Protein AF-A0A067F9L9-F1 (afdb_monomer)

Foldseek 3Di:
DEDAADDDDDDDDDDDDDDDDDDDDDDDDDDDDQDWAWPDKDFQFAPDADDPVRQKDWDDPVQLPDDPDDDFDDYDHDDPDDPVVVVVVLVVVSVVQNPVCNVVQQQLFDDPDSTMTRSRRVGHMDIDIDTPDDVVVCVVPPPPVVVVVPTDPDD

pLDDT: mean 73.48, std 24.77, range [22.69, 98.56]

Structure (mmCIF, N/CA/C/O backbone):
data_AF-A0A067F9L9-F1
#
_entry.id   AF-A0A067F9L9-F1
#
loop_
_atom_site.group_PDB
_atom_site.id
_atom_site.type_symbol
_atom_site.label_atom_id
_atom_site.label_alt_id
_atom_site.label_comp_id
_atom_site.label_asym_id
_atom_site.label_entity_id
_atom_site.label_seq_id
_atom_site.pdbx_PDB_ins_code
_atom_site.Cartn_x
_atom_site.Cartn_y
_atom_site.Cartn_z
_atom_site.occupancy
_atom_site.B_iso_or_equiv
_atom_site.auth_seq_id
_atom_site.auth_comp_id
_atom_site.auth_asym_id
_atom_site.auth_atom_id
_atom_site.pdbx_PDB_model_num
ATOM 1 N N . MET A 1 1 ? -3.554 3.495 6.028 1.00 29.77 1 MET A N 1
ATOM 2 C CA . MET A 1 1 ? -4.898 3.154 6.553 1.00 29.77 1 MET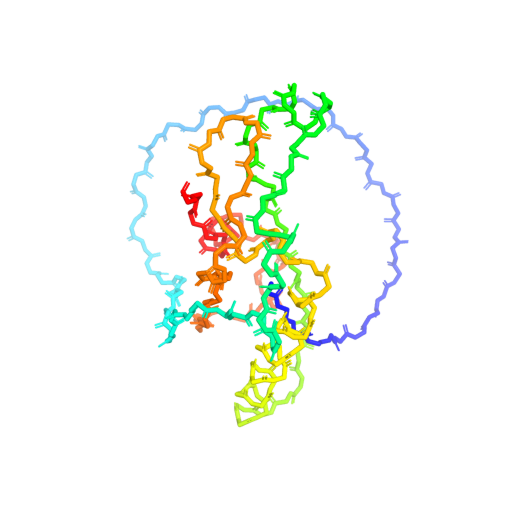 A CA 1
ATOM 3 C C . MET A 1 1 ? -5.431 4.363 7.324 1.00 29.77 1 MET A C 1
ATOM 5 O O . MET A 1 1 ? -4.604 5.079 7.878 1.00 29.77 1 MET A O 1
ATOM 9 N N . ALA A 1 2 ? -6.738 4.659 7.283 1.00 26.28 2 ALA A N 1
ATOM 10 C CA . ALA A 1 2 ? -7.281 5.953 7.730 1.00 26.28 2 ALA A CA 1
ATOM 11 C C . ALA A 1 2 ? -8.734 5.899 8.235 1.00 26.28 2 ALA A C 1
ATOM 13 O O . ALA A 1 2 ? -9.427 4.901 8.056 1.00 26.28 2 ALA A O 1
ATOM 14 N N . VAL A 1 3 ? -9.217 7.016 8.798 1.00 30.36 3 VAL A N 1
ATOM 15 C CA . VAL A 1 3 ? -10.592 7.214 9.300 1.00 30.36 3 VAL A CA 1
ATOM 16 C C . VAL A 1 3 ? -11.016 8.705 9.097 1.00 30.36 3 VAL A C 1
ATOM 18 O O . VAL A 1 3 ? -10.501 9.361 8.198 1.00 30.36 3 VAL A O 1
ATOM 21 N N . ILE A 1 4 ? -11.958 9.268 9.881 1.00 28.19 4 ILE A N 1
ATOM 22 C CA . ILE A 1 4 ? -12.317 10.718 9.971 1.00 28.19 4 ILE A CA 1
ATOM 23 C C . ILE A 1 4 ? -12.486 11.089 11.472 1.00 28.19 4 ILE A C 1
ATOM 25 O O . ILE A 1 4 ? -12.750 10.169 12.235 1.00 28.19 4 ILE A O 1
ATOM 29 N N . LEU A 1 5 ? -12.301 12.355 11.907 1.00 28.98 5 LEU A N 1
ATOM 30 C CA . LEU A 1 5 ? -11.970 12.791 13.300 1.00 28.98 5 LEU A CA 1
ATOM 31 C C . LEU A 1 5 ? -13.082 13.524 14.112 1.00 28.98 5 LEU A C 1
ATOM 33 O O . LEU A 1 5 ? -14.055 14.007 13.533 1.00 28.98 5 LEU A O 1
ATOM 37 N N . LYS A 1 6 ? -12.897 13.674 15.447 1.00 31.98 6 LYS A N 1
ATOM 38 C CA . LYS A 1 6 ? -13.631 14.604 16.343 1.00 31.98 6 LYS A CA 1
ATOM 39 C C . LYS A 1 6 ? -12.709 15.569 17.106 1.00 31.98 6 LYS A C 1
ATOM 41 O O . LYS A 1 6 ? -11.608 15.235 17.521 1.00 31.98 6 LYS A O 1
ATOM 46 N N . ASN A 1 7 ? -13.226 16.778 17.277 1.00 32.75 7 ASN A N 1
ATOM 47 C CA . ASN A 1 7 ? -12.511 18.021 17.539 1.00 32.75 7 ASN A CA 1
ATOM 48 C C . ASN A 1 7 ? -11.892 18.232 18.942 1.00 32.75 7 ASN A C 1
ATOM 50 O O . ASN A 1 7 ? -12.550 18.019 19.952 1.00 32.75 7 ASN A O 1
ATOM 54 N N . ILE A 1 8 ? -10.690 18.836 18.903 1.00 32.72 8 ILE A N 1
ATOM 55 C CA . ILE A 1 8 ? -10.251 20.090 19.567 1.00 32.72 8 ILE A CA 1
ATOM 56 C C . ILE A 1 8 ? -10.172 20.129 21.104 1.00 32.72 8 ILE A C 1
ATOM 58 O O . ILE A 1 8 ? -11.194 20.223 21.767 1.00 32.72 8 ILE A O 1
ATOM 62 N N . PHE A 1 9 ? -8.945 20.305 21.626 1.00 26.17 9 PHE A N 1
ATOM 63 C CA . PHE A 1 9 ? -8.597 21.319 22.643 1.00 26.17 9 PHE A CA 1
ATOM 64 C C . PHE A 1 9 ? -7.092 21.683 22.581 1.00 26.17 9 PHE A C 1
ATOM 66 O O . PHE A 1 9 ? -6.323 21.052 21.858 1.00 26.17 9 PHE A O 1
ATOM 73 N N . ARG A 1 10 ? -6.695 22.775 23.257 1.00 22.69 10 ARG A N 1
ATOM 74 C CA . ARG A 1 10 ? -5.381 23.449 23.135 1.00 22.69 10 ARG A CA 1
ATOM 75 C C . ARG A 1 10 ? -4.198 22.587 23.603 1.00 22.69 10 ARG A C 1
ATOM 77 O O . ARG A 1 10 ? -4.259 21.977 24.663 1.00 22.69 10 ARG A O 1
ATOM 84 N N . ILE A 1 11 ? -3.086 22.663 22.868 1.00 24.92 11 ILE A N 1
ATOM 85 C CA . ILE A 1 11 ? -1.779 22.136 23.286 1.00 24.92 11 ILE A CA 1
ATOM 86 C C . ILE A 1 11 ? -1.081 23.170 24.181 1.00 24.92 11 ILE A C 1
ATOM 88 O O . ILE A 1 11 ? -0.869 24.305 23.754 1.00 24.92 11 ILE A O 1
ATOM 92 N N . THR A 1 12 ? -0.651 22.752 25.372 1.00 24.39 12 THR A N 1
ATOM 93 C CA . THR A 1 12 ? 0.399 23.431 26.149 1.00 24.39 12 THR A CA 1
ATOM 94 C C . THR A 1 12 ? 1.631 22.533 26.133 1.00 24.39 12 THR A C 1
ATOM 96 O O . THR A 1 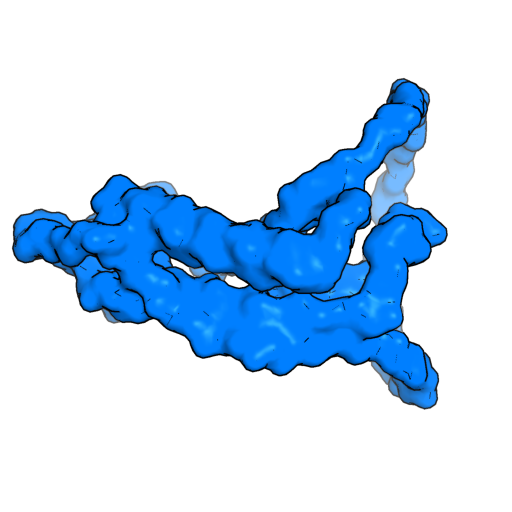12 ? 1.538 21.364 26.499 1.00 24.39 12 THR A O 1
ATOM 99 N N . ALA A 1 13 ? 2.770 23.051 25.674 1.00 29.12 13 ALA A N 1
ATOM 100 C CA . ALA A 1 13 ? 3.983 22.260 25.482 1.00 29.12 13 ALA A CA 1
ATOM 101 C C . ALA A 1 13 ? 4.901 22.265 26.717 1.00 29.12 13 ALA A C 1
ATOM 103 O O . ALA A 1 13 ? 5.285 23.323 27.215 1.00 29.12 13 ALA A O 1
ATOM 104 N N . SER A 1 14 ? 5.312 21.073 27.148 1.00 25.73 14 SER A N 1
ATOM 105 C CA . SER A 1 14 ? 6.419 20.796 28.076 1.00 25.73 14 SER A CA 1
ATOM 106 C C . SER A 1 14 ? 6.635 19.269 28.103 1.00 25.73 14 SER A C 1
ATOM 108 O O . SER A 1 14 ? 5.670 18.522 28.010 1.00 25.73 14 SER A O 1
ATOM 110 N N . LYS A 1 15 ? 7.842 18.696 28.188 1.00 27.34 15 LYS A N 1
ATOM 111 C CA . LYS A 1 15 ? 9.229 19.205 28.156 1.00 27.34 15 LYS A CA 1
ATOM 112 C C . LYS A 1 15 ? 10.136 18.009 27.785 1.00 27.34 15 LYS A C 1
ATOM 114 O O . LYS A 1 15 ? 9.815 16.890 28.171 1.00 27.34 15 LYS A O 1
ATOM 119 N N . LEU A 1 16 ? 11.259 18.210 27.083 1.00 34.00 16 LEU A N 1
ATOM 120 C CA . LEU A 1 16 ? 12.253 17.134 26.893 1.00 34.00 16 LEU A CA 1
ATOM 121 C C . LEU A 1 16 ? 12.823 16.685 28.249 1.00 34.00 16 LEU A C 1
ATOM 123 O O . LEU A 1 16 ? 13.321 17.532 28.993 1.00 34.00 16 LEU A O 1
ATOM 127 N N . VAL A 1 17 ? 12.858 15.372 28.510 1.00 29.80 17 VAL A N 1
ATOM 128 C CA . VAL A 1 17 ? 13.795 14.758 29.466 1.00 29.80 17 VAL A CA 1
ATOM 129 C C . VAL A 1 17 ? 14.359 13.456 28.884 1.00 29.80 17 VAL A C 1
ATOM 131 O O . VAL A 1 17 ? 13.651 12.605 28.360 1.00 29.80 17 VAL A O 1
ATOM 134 N N . THR A 1 18 ? 15.678 13.384 28.972 1.00 29.88 18 THR A N 1
ATOM 135 C CA . THR A 1 18 ? 16.663 12.431 28.456 1.00 29.88 18 THR A CA 1
ATOM 136 C C . THR A 1 18 ? 16.475 10.942 28.768 1.00 29.88 18 THR A C 1
ATOM 138 O O . THR A 1 18 ? 16.085 10.578 29.872 1.00 29.88 18 THR A O 1
ATOM 141 N N . ASN A 1 19 ? 16.963 10.120 27.830 1.00 33.44 19 ASN A N 1
ATOM 142 C CA . ASN A 1 19 ? 17.744 8.885 28.014 1.00 33.44 19 ASN A CA 1
ATOM 143 C C . ASN A 1 19 ? 17.450 8.006 29.243 1.00 33.44 19 ASN A C 1
ATOM 145 O O . ASN A 1 19 ? 17.942 8.286 30.332 1.00 33.44 19 ASN A O 1
ATOM 149 N N . ASN A 1 20 ? 16.848 6.836 29.009 1.00 27.80 20 ASN A N 1
ATOM 150 C CA . ASN A 1 20 ? 17.213 5.592 29.697 1.00 27.80 20 ASN A CA 1
ATOM 151 C C . ASN A 1 20 ? 16.803 4.383 28.842 1.00 27.80 20 ASN A C 1
ATOM 153 O O . ASN A 1 20 ? 15.634 4.231 28.496 1.00 27.80 20 ASN A O 1
ATOM 157 N N . ILE A 1 21 ? 17.763 3.518 28.506 1.00 27.50 21 ILE A N 1
ATOM 158 C CA . ILE A 1 21 ? 17.491 2.228 27.856 1.00 27.50 21 ILE A CA 1
ATOM 159 C C . ILE A 1 21 ? 17.025 1.255 28.941 1.00 27.50 21 ILE A C 1
ATOM 161 O O . ILE A 1 21 ? 17.758 1.005 29.895 1.00 27.50 21 ILE A O 1
ATOM 165 N N . GLN A 1 22 ? 15.831 0.682 28.789 1.00 24.73 22 GLN A N 1
ATOM 166 C CA . GLN A 1 22 ? 15.341 -0.392 29.653 1.00 24.73 22 GLN A CA 1
ATOM 167 C C . GLN A 1 22 ? 15.212 -1.688 28.850 1.00 24.73 22 GLN A C 1
ATOM 169 O O . GLN A 1 22 ? 14.391 -1.798 27.942 1.00 24.73 22 GLN A O 1
ATOM 174 N N . ILE A 1 23 ? 16.038 -2.678 29.194 1.00 27.50 23 ILE A N 1
ATOM 175 C CA . ILE A 1 23 ? 15.938 -4.038 28.660 1.00 27.50 23 ILE A CA 1
ATOM 176 C C . ILE A 1 23 ? 14.893 -4.779 29.496 1.00 27.50 23 ILE A C 1
ATOM 178 O O . ILE A 1 23 ? 15.174 -5.188 30.622 1.00 27.50 23 ILE A O 1
ATOM 182 N N . PHE A 1 24 ? 13.692 -4.969 28.950 1.00 27.22 24 PHE A N 1
ATOM 183 C CA . PHE A 1 24 ? 12.666 -5.787 29.593 1.00 27.22 24 PHE A CA 1
ATOM 184 C C . PHE A 1 24 ? 12.814 -7.256 29.195 1.00 27.22 24 PHE A C 1
ATOM 186 O O . PHE A 1 24 ? 12.605 -7.647 28.046 1.00 27.22 24 PHE A O 1
ATOM 193 N N . THR A 1 25 ? 13.171 -8.092 30.168 1.00 27.14 25 THR A N 1
ATOM 194 C CA . THR A 1 25 ? 13.200 -9.547 30.017 1.00 27.14 25 THR A CA 1
ATOM 195 C C . THR A 1 25 ? 11.788 -10.112 29.873 1.00 27.14 25 THR A C 1
ATOM 197 O O . THR A 1 25 ? 10.872 -9.785 30.626 1.00 27.14 25 THR A O 1
ATOM 200 N N . LYS A 1 26 ? 11.634 -11.007 28.895 1.00 32.03 26 LYS A N 1
ATOM 201 C CA . LYS A 1 26 ? 10.382 -11.644 28.469 1.00 32.03 26 LYS A CA 1
ATOM 202 C C . LYS A 1 26 ? 9.634 -12.324 29.631 1.00 32.03 26 LYS A C 1
ATOM 204 O O . LYS A 1 26 ? 9.916 -13.475 29.961 1.00 32.03 26 LYS A O 1
ATOM 209 N N . ARG A 1 27 ? 8.625 -11.654 30.202 1.00 29.73 27 ARG A N 1
ATOM 210 C CA . ARG A 1 27 ? 7.587 -12.282 31.038 1.00 29.73 27 ARG A CA 1
ATOM 211 C C . ARG A 1 27 ? 6.312 -12.461 30.222 1.00 29.73 27 ARG A C 1
ATOM 213 O O . ARG A 1 27 ? 5.723 -11.497 29.757 1.00 29.73 27 ARG A O 1
ATOM 220 N N . SER A 1 28 ? 5.893 -13.714 30.069 1.00 33.34 28 SER A N 1
ATOM 221 C CA . SER A 1 28 ? 4.617 -14.071 29.449 1.00 33.34 28 SER A CA 1
ATOM 222 C C . SER A 1 28 ? 3.454 -13.606 30.328 1.00 33.34 28 SER A C 1
ATOM 224 O O . SER A 1 28 ? 3.141 -14.267 31.318 1.00 33.34 28 SER A O 1
ATOM 226 N N . ILE A 1 29 ? 2.782 -12.525 29.938 1.00 32.78 29 ILE A N 1
ATOM 227 C CA . ILE A 1 29 ? 1.442 -12.190 30.429 1.00 32.78 29 ILE A CA 1
ATOM 228 C C . ILE A 1 29 ? 0.444 -12.684 29.383 1.00 32.78 29 ILE A C 1
ATOM 230 O O . ILE A 1 29 ? 0.510 -12.306 28.218 1.00 32.78 29 ILE A O 1
ATOM 234 N N . LYS A 1 30 ? -0.466 -13.569 29.795 1.00 38.66 30 LYS A N 1
ATOM 235 C CA . LYS A 1 30 ? -1.528 -14.106 28.941 1.00 38.66 30 LYS A CA 1
ATOM 236 C C . LYS A 1 30 ? -2.875 -13.698 29.536 1.00 38.66 30 LYS A C 1
ATOM 238 O O . LYS A 1 30 ? -3.453 -14.455 30.308 1.00 38.66 30 LYS A O 1
ATOM 243 N N . THR A 1 31 ? -3.361 -12.508 29.182 1.00 30.30 31 THR A N 1
ATOM 244 C CA . THR A 1 31 ? -4.694 -12.011 29.573 1.00 30.30 31 THR A CA 1
ATOM 245 C C . THR A 1 31 ? -5.319 -11.148 28.475 1.00 30.30 31 THR A C 1
ATOM 247 O O . THR A 1 31 ? -4.990 -9.980 28.340 1.00 30.30 31 THR A O 1
ATOM 250 N N . ALA A 1 32 ? -6.243 -11.775 27.741 1.00 33.22 32 ALA A N 1
ATOM 251 C CA . ALA A 1 32 ? -7.410 -11.209 27.053 1.00 33.22 32 ALA A CA 1
ATOM 252 C C . ALA A 1 32 ? -7.269 -9.967 26.131 1.00 33.22 32 ALA A C 1
ATOM 254 O O . ALA A 1 32 ? -7.383 -8.825 26.561 1.00 33.22 32 ALA A O 1
ATOM 255 N N . THR A 1 33 ? -7.250 -10.266 24.825 1.00 42.56 33 THR A N 1
ATOM 256 C CA . THR A 1 33 ? -8.062 -9.611 23.774 1.00 42.56 33 THR A CA 1
ATOM 257 C C . THR A 1 33 ? -7.914 -8.099 23.550 1.00 42.56 33 THR A C 1
ATOM 259 O O . THR A 1 33 ? -8.786 -7.312 23.921 1.00 42.56 33 THR A O 1
ATOM 262 N N . SER A 1 34 ? -6.917 -7.733 22.744 1.00 54.75 34 SER A N 1
ATOM 263 C CA . SER A 1 34 ? -7.061 -6.648 21.762 1.00 54.75 34 SER A CA 1
ATOM 264 C C . SER A 1 34 ? -7.186 -7.276 20.372 1.00 54.75 34 SER A C 1
ATOM 266 O O . SER A 1 34 ? -6.263 -7.230 19.567 1.00 54.75 34 SER A O 1
ATOM 268 N N . ASP A 1 35 ? -8.313 -7.947 20.120 1.00 68.50 35 ASP A N 1
ATOM 269 C CA . ASP A 1 35 ? -8.489 -8.793 18.935 1.00 68.50 35 ASP A CA 1
ATOM 270 C C . ASP A 1 35 ? -8.561 -7.948 17.650 1.00 68.50 35 ASP A C 1
ATOM 272 O O . ASP A 1 35 ? -9.612 -7.408 17.287 1.00 68.50 35 ASP A O 1
ATOM 276 N N . VAL A 1 36 ? -7.424 -7.834 16.955 1.00 75.56 36 VAL A N 1
ATOM 277 C CA . VAL A 1 36 ? -7.348 -7.337 15.577 1.00 75.56 36 VAL A CA 1
ATOM 278 C C . VAL A 1 36 ? -7.832 -8.452 14.648 1.00 75.56 36 VAL A C 1
ATOM 280 O O . VAL A 1 36 ? -7.106 -9.398 14.339 1.00 75.56 36 VAL A O 1
ATOM 283 N N . GLN A 1 37 ? -9.081 -8.354 14.203 1.00 82.94 37 GLN A N 1
ATOM 284 C CA . GLN A 1 37 ? -9.700 -9.315 13.298 1.00 82.94 37 GLN A CA 1
ATOM 285 C C . GLN A 1 37 ? -9.581 -8.823 11.854 1.00 82.94 37 GLN A C 1
ATOM 287 O O . GLN A 1 37 ? -10.290 -7.899 11.451 1.00 82.94 37 GLN A O 1
ATOM 292 N N . ILE A 1 38 ? -8.725 -9.461 11.054 1.00 84.25 38 ILE A N 1
ATOM 293 C CA . ILE A 1 38 ? -8.656 -9.212 9.607 1.00 84.25 38 ILE A CA 1
ATOM 294 C C . ILE A 1 38 ? -9.982 -9.642 8.959 1.00 84.25 38 ILE A C 1
ATOM 296 O O . ILE A 1 38 ? -10.458 -10.756 9.171 1.00 84.25 38 ILE A O 1
ATOM 300 N N . ILE A 1 39 ? -10.572 -8.739 8.175 1.00 87.50 39 ILE A N 1
ATOM 301 C CA . ILE A 1 39 ? -11.822 -8.925 7.427 1.00 87.50 39 ILE A CA 1
ATOM 302 C C . ILE A 1 39 ? -11.505 -9.329 5.984 1.00 87.50 39 ILE A C 1
ATOM 304 O O . ILE A 1 39 ? -12.063 -10.301 5.479 1.00 87.50 39 ILE A O 1
ATOM 308 N N . SER A 1 40 ? -10.605 -8.597 5.322 1.00 87.12 40 SER A N 1
ATOM 309 C CA . SER A 1 40 ? -10.098 -8.938 3.992 1.00 87.12 40 SER A CA 1
ATOM 310 C C . SER A 1 40 ? -8.672 -8.430 3.786 1.00 87.12 40 SER A C 1
ATOM 312 O O . SER A 1 40 ? -8.239 -7.457 4.406 1.00 87.12 40 SER A O 1
ATOM 314 N N . THR A 1 41 ? -7.958 -9.096 2.880 1.00 89.25 41 THR A N 1
ATOM 315 C CA . THR A 1 41 ? -6.658 -8.667 2.358 1.00 89.25 41 THR A CA 1
ATOM 316 C C . THR A 1 41 ? -6.743 -8.690 0.839 1.00 89.25 41 THR A C 1
ATOM 318 O O . THR A 1 41 ? -7.045 -9.725 0.247 1.00 89.25 41 THR A O 1
ATOM 321 N N . GLU A 1 42 ? -6.484 -7.553 0.204 1.00 90.12 42 GLU A N 1
ATOM 322 C CA . GLU A 1 42 ? -6.656 -7.344 -1.233 1.00 90.12 42 GLU A CA 1
ATOM 323 C C . GLU A 1 42 ? -5.413 -6.673 -1.831 1.00 90.12 42 GLU A C 1
ATOM 325 O O . GLU A 1 42 ? -4.764 -5.845 -1.191 1.00 90.12 42 GLU A O 1
ATOM 330 N N . ALA A 1 43 ? -5.079 -7.010 -3.079 1.00 94.69 43 ALA A N 1
ATOM 331 C CA . ALA A 1 43 ? -4.023 -6.338 -3.831 1.00 94.69 43 ALA A CA 1
ATOM 332 C C . ALA A 1 43 ? -4.647 -5.273 -4.745 1.00 94.69 43 ALA A C 1
ATOM 334 O O . ALA A 1 43 ? -5.173 -5.583 -5.816 1.00 94.69 43 ALA A O 1
ATOM 335 N N . ILE A 1 44 ? -4.606 -4.012 -4.314 1.00 96.88 44 ILE A N 1
ATOM 336 C CA . ILE A 1 44 ? -5.190 -2.890 -5.050 1.00 96.88 44 ILE A CA 1
ATOM 337 C C . ILE A 1 44 ? -4.254 -2.505 -6.193 1.00 96.88 44 ILE A C 1
ATOM 339 O O . ILE A 1 44 ? -3.117 -2.079 -5.981 1.00 96.88 44 ILE A O 1
ATOM 343 N N . LYS A 1 45 ? -4.741 -2.684 -7.420 1.00 98.12 45 LYS A N 1
ATOM 344 C CA . LYS A 1 45 ? -4.024 -2.359 -8.656 1.00 98.12 45 LYS A CA 1
ATOM 345 C C . LYS A 1 45 ? -4.277 -0.905 -9.080 1.00 98.12 45 LYS A C 1
ATOM 347 O O . LYS A 1 45 ? -5.281 -0.325 -8.661 1.00 98.12 45 LYS A O 1
ATOM 352 N N . PRO A 1 46 ? -3.409 -0.313 -9.921 1.00 98.38 46 PRO A N 1
ATOM 353 C CA . PRO A 1 46 ? -3.698 0.949 -10.595 1.00 98.38 46 PRO A CA 1
ATOM 354 C C . PRO A 1 46 ? -5.042 0.905 -11.336 1.00 98.38 46 PRO A C 1
ATOM 356 O O . PRO A 1 46 ? -5.388 -0.113 -11.936 1.00 98.38 46 PRO A O 1
ATOM 359 N N . SER A 1 47 ? -5.797 2.008 -11.326 1.00 98.38 47 SER A N 1
ATOM 360 C CA . SER A 1 47 ? -7.069 2.107 -12.061 1.00 98.38 47 SER A CA 1
ATOM 361 C C . SER A 1 47 ? -6.892 2.100 -13.582 1.00 98.38 47 SER A C 1
ATOM 363 O O . SER A 1 47 ? -7.816 1.712 -14.292 1.00 98.38 47 SER A O 1
ATOM 365 N N . SER A 1 48 ? -5.714 2.498 -14.069 1.00 97.94 48 SER A N 1
ATOM 366 C CA . SER A 1 48 ? -5.293 2.338 -15.463 1.00 97.94 48 SER A CA 1
ATOM 367 C C . SER A 1 48 ? -3.959 1.582 -15.499 1.00 97.94 48 SER A C 1
ATOM 369 O O . SER A 1 48 ? -3.093 1.878 -14.677 1.00 97.94 48 SER A O 1
ATOM 371 N N . PRO A 1 49 ? -3.759 0.625 -16.423 1.00 97.94 49 PRO A N 1
ATOM 372 C CA . PRO A 1 49 ? -2.567 -0.225 -16.441 1.00 97.94 49 PRO A CA 1
ATOM 373 C C . PRO A 1 49 ? -1.292 0.575 -16.729 1.00 97.94 49 PRO A C 1
ATOM 375 O O . PRO A 1 49 ? -1.303 1.482 -17.565 1.00 97.94 49 PRO A O 1
ATOM 378 N N . THR A 1 50 ? -0.172 0.190 -16.110 1.00 97.94 50 THR A N 1
ATOM 379 C CA . THR A 1 50 ? 1.113 0.871 -16.328 1.00 97.94 50 THR A CA 1
ATOM 380 C C . THR A 1 50 ? 1.550 0.745 -17.801 1.00 97.94 50 THR A C 1
ATOM 382 O O . THR A 1 50 ? 1.655 -0.378 -18.319 1.00 97.94 50 THR A O 1
ATOM 385 N N . PRO A 1 51 ? 1.817 1.858 -18.516 1.00 97.50 51 PRO A N 1
ATOM 386 C CA . PRO A 1 51 ? 2.285 1.828 -19.901 1.00 97.50 51 PRO A CA 1
ATOM 387 C C . PRO A 1 51 ? 3.555 0.990 -20.077 1.00 97.50 51 PRO A C 1
ATOM 389 O O . PRO A 1 51 ? 4.434 0.997 -19.220 1.00 97.50 51 PRO A O 1
ATOM 392 N N . LYS A 1 52 ? 3.701 0.299 -21.219 1.00 96.12 52 LYS A N 1
ATOM 393 C CA . LYS A 1 52 ? 4.847 -0.604 -21.473 1.00 96.12 52 LYS A CA 1
ATOM 394 C C . LYS A 1 52 ? 6.217 0.065 -21.280 1.00 96.12 52 LYS A C 1
ATOM 396 O O . LYS A 1 52 ? 7.127 -0.573 -20.769 1.00 96.12 52 LYS A O 1
ATOM 401 N N . HIS A 1 53 ? 6.349 1.341 -21.644 1.00 96.25 53 HIS A N 1
ATOM 402 C CA . HIS A 1 53 ? 7.596 2.103 -21.504 1.00 96.25 53 HIS A CA 1
ATOM 403 C C . HIS A 1 53 ? 7.903 2.550 -20.058 1.00 96.25 53 HIS A C 1
ATOM 405 O O . HIS A 1 53 ? 9.007 3.013 -19.799 1.00 96.25 53 HIS A O 1
ATOM 411 N N . LEU A 1 54 ? 6.956 2.395 -19.123 1.00 96.38 54 LEU A N 1
ATOM 412 C CA . LEU A 1 54 ? 7.107 2.693 -17.691 1.00 96.38 54 LEU A CA 1
ATOM 413 C C . LEU A 1 54 ? 7.211 1.420 -16.829 1.00 96.38 54 LEU A C 1
ATOM 415 O O . LEU A 1 54 ? 7.113 1.490 -15.609 1.00 96.38 54 LEU A O 1
ATOM 419 N N . ARG A 1 55 ? 7.401 0.240 -17.439 1.00 94.94 55 ARG A N 1
ATOM 420 C CA . ARG A 1 55 ? 7.446 -1.044 -16.711 1.00 94.94 55 ARG A CA 1
ATOM 421 C C . ARG A 1 55 ? 8.673 -1.231 -15.819 1.00 94.94 55 ARG A C 1
ATOM 423 O O . ARG A 1 55 ? 8.641 -2.095 -14.954 1.00 94.94 55 ARG A O 1
ATOM 430 N N . THR A 1 56 ? 9.721 -0.431 -15.985 1.00 97.00 56 THR A N 1
ATOM 431 C CA . THR A 1 56 ? 10.918 -0.494 -15.139 1.00 97.00 56 THR A CA 1
ATOM 432 C C . THR A 1 56 ? 11.218 0.882 -14.571 1.00 97.00 56 THR A C 1
ATOM 434 O O . THR A 1 56 ? 11.595 1.792 -15.310 1.00 97.00 56 THR A O 1
ATOM 437 N N . TYR A 1 57 ? 11.089 1.024 -13.254 1.00 95.25 57 TYR A N 1
ATOM 438 C CA . TYR A 1 57 ? 11.492 2.227 -12.534 1.00 95.25 57 TYR A CA 1
ATOM 439 C C . TYR A 1 57 ? 12.880 2.013 -11.923 1.00 95.25 57 TYR A C 1
ATOM 441 O O . TYR A 1 57 ? 13.074 1.084 -11.139 1.00 95.25 57 TYR A O 1
ATOM 449 N N . LYS A 1 58 ? 13.849 2.859 -12.289 1.00 95.06 58 LYS A N 1
ATOM 450 C CA . LYS A 1 58 ? 15.220 2.807 -11.761 1.00 95.06 58 LYS A CA 1
ATOM 451 C C . LYS A 1 58 ? 15.332 3.669 -10.505 1.00 95.06 58 LYS A C 1
ATOM 453 O O . LYS A 1 58 ? 14.969 4.842 -10.532 1.00 95.06 58 LYS A O 1
ATOM 458 N N . LEU A 1 59 ? 15.862 3.087 -9.437 1.00 91.69 59 LEU A N 1
ATOM 459 C CA . LEU A 1 59 ? 16.153 3.759 -8.174 1.00 91.69 59 LEU A CA 1
ATOM 460 C C . LEU A 1 59 ? 17.354 4.700 -8.337 1.00 91.69 59 LEU A C 1
ATOM 462 O O . LEU A 1 59 ? 18.336 4.357 -9.000 1.00 91.69 59 LEU A O 1
ATOM 466 N N . SER A 1 60 ? 17.292 5.878 -7.720 1.00 91.50 60 SER A N 1
ATOM 467 C CA . SER A 1 60 ? 18.401 6.835 -7.701 1.00 91.50 60 SER A CA 1
ATOM 468 C C . SER A 1 60 ? 19.511 6.401 -6.731 1.00 91.50 60 SER A C 1
ATOM 470 O O . SER A 1 60 ? 19.309 5.519 -5.900 1.00 91.50 60 SER A O 1
ATOM 472 N N . LEU A 1 61 ? 20.696 7.020 -6.801 1.00 90.06 61 LEU A N 1
ATOM 473 C CA . LEU A 1 61 ? 21.782 6.734 -5.849 1.00 90.06 61 LEU A CA 1
ATOM 474 C C . LEU A 1 61 ? 21.356 6.910 -4.371 1.00 90.06 61 LEU A C 1
ATOM 476 O O . LEU A 1 61 ? 21.648 6.012 -3.585 1.00 90.06 61 LEU A O 1
ATOM 480 N N . PRO A 1 62 ? 20.631 7.978 -3.972 1.00 87.75 62 PRO A N 1
ATOM 481 C CA . PRO A 1 62 ? 20.036 8.068 -2.636 1.00 87.75 62 PRO A CA 1
ATOM 482 C C . PRO A 1 62 ? 19.147 6.872 -2.267 1.00 87.75 62 PRO A C 1
ATOM 484 O O . PRO A 1 62 ? 19.328 6.299 -1.195 1.00 87.75 62 PRO A O 1
ATOM 487 N N . ASP A 1 63 ? 18.253 6.446 -3.164 1.00 85.44 63 ASP A N 1
ATOM 488 C CA . ASP A 1 63 ? 17.337 5.318 -2.922 1.00 85.44 63 ASP A CA 1
ATOM 489 C C . ASP A 1 63 ? 18.083 3.982 -2.730 1.00 85.44 63 ASP A C 1
ATOM 491 O O . ASP A 1 63 ? 17.611 3.106 -2.011 1.00 85.44 63 ASP A O 1
ATOM 495 N N . GLN A 1 64 ? 19.247 3.826 -3.372 1.00 84.38 64 GLN A N 1
ATOM 496 C CA . GLN A 1 64 ? 20.117 2.646 -3.263 1.00 84.38 64 GLN A CA 1
ATOM 497 C C . GLN A 1 64 ? 20.994 2.659 -1.998 1.00 84.38 64 GLN A C 1
ATOM 499 O O . GLN A 1 64 ? 21.371 1.599 -1.500 1.00 84.38 64 GLN A O 1
ATOM 504 N N . LEU A 1 65 ? 21.354 3.850 -1.504 1.00 83.62 65 LEU A N 1
ATOM 505 C CA . LEU A 1 65 ? 22.178 4.040 -0.303 1.00 83.62 65 LEU A CA 1
ATOM 506 C C . LEU A 1 65 ? 21.350 4.016 0.988 1.00 83.62 65 LEU A C 1
ATOM 508 O O . LEU A 1 65 ? 21.869 3.653 2.045 1.00 83.62 65 LEU A O 1
ATOM 512 N N . CYS A 1 66 ? 20.068 4.378 0.921 1.00 75.00 66 CYS A N 1
ATOM 513 C CA . CYS A 1 66 ? 19.134 4.117 2.006 1.00 75.00 66 CYS A CA 1
ATOM 514 C C . CYS A 1 66 ? 18.973 2.604 2.210 1.00 75.00 66 CYS A C 1
ATOM 516 O O . CYS A 1 66 ? 18.737 1.843 1.272 1.00 75.00 66 CYS A O 1
ATOM 518 N N . SER A 1 67 ? 19.054 2.152 3.463 1.00 64.38 67 SER A N 1
ATOM 519 C CA . SER A 1 67 ? 18.661 0.787 3.804 1.00 64.38 67 SER A CA 1
ATOM 520 C C . SER A 1 67 ? 17.184 0.561 3.458 1.00 64.38 67 SER A C 1
ATOM 522 O O . SER A 1 67 ? 16.385 1.500 3.453 1.00 64.38 67 SER A O 1
ATOM 524 N N . LYS A 1 68 ? 16.813 -0.696 3.167 1.00 67.75 68 LYS A N 1
ATOM 525 C CA . LYS A 1 68 ? 15.440 -1.118 2.826 1.00 67.75 68 LYS A CA 1
ATOM 526 C C . LYS A 1 68 ? 14.520 -1.016 4.054 1.00 67.75 68 LYS A C 1
ATOM 528 O O . LYS A 1 68 ? 14.130 -2.019 4.644 1.00 67.75 68 LYS A O 1
ATOM 533 N N . LEU A 1 69 ? 14.239 0.212 4.480 1.00 66.69 69 LEU A N 1
ATOM 534 C CA . LEU A 1 69 ? 13.467 0.539 5.669 1.00 66.69 69 LEU A CA 1
ATOM 535 C C . LEU A 1 69 ? 11.985 0.606 5.321 1.00 66.69 69 LEU A C 1
ATOM 537 O O . LEU A 1 69 ? 11.532 1.504 4.612 1.00 66.69 69 LEU A O 1
ATOM 541 N N . TYR A 1 70 ? 11.212 -0.312 5.890 1.00 70.25 70 TYR A N 1
ATOM 542 C CA . TYR A 1 70 ? 9.778 -0.117 6.007 1.00 70.25 70 TYR A CA 1
ATOM 543 C C . TYR A 1 70 ? 9.526 0.972 7.058 1.00 70.25 70 TYR A C 1
ATOM 545 O O . TYR A 1 70 ? 9.847 0.786 8.231 1.00 70.25 70 TYR A O 1
ATOM 553 N N . ALA A 1 71 ? 8.993 2.120 6.635 1.00 78.69 71 ALA A N 1
ATOM 554 C CA . ALA A 1 71 ? 8.651 3.236 7.513 1.00 78.69 71 ALA A CA 1
ATOM 555 C C . ALA A 1 71 ? 7.153 3.172 7.876 1.00 78.69 71 ALA A C 1
ATOM 557 O O . ALA A 1 71 ? 6.320 3.624 7.085 1.00 78.69 71 ALA A O 1
ATOM 558 N N . PRO A 1 72 ? 6.768 2.595 9.032 1.00 77.94 72 PRO A N 1
ATOM 559 C CA . PRO A 1 72 ? 5.365 2.477 9.402 1.00 77.94 72 PRO A CA 1
ATOM 560 C C . PRO A 1 72 ? 4.765 3.851 9.720 1.00 77.94 72 PRO A C 1
ATOM 562 O O . PRO A 1 72 ? 5.255 4.577 10.583 1.00 77.94 72 PRO A O 1
ATOM 565 N N . LEU A 1 73 ? 3.663 4.187 9.048 1.00 82.31 73 LEU A N 1
ATOM 566 C CA . LEU A 1 73 ? 2.876 5.393 9.302 1.00 82.31 73 LEU A CA 1
ATOM 567 C C . LEU A 1 73 ? 1.439 5.005 9.659 1.00 82.31 73 LEU A C 1
ATOM 569 O O . LEU A 1 73 ? 0.717 4.425 8.845 1.00 82.31 73 LEU A O 1
ATOM 573 N N . VAL A 1 74 ? 1.023 5.348 10.879 1.00 80.50 74 VAL A N 1
ATOM 574 C CA . VAL A 1 74 ? -0.317 5.065 11.408 1.00 80.50 74 VAL A CA 1
ATOM 575 C C . VAL A 1 74 ? -1.067 6.380 11.594 1.00 80.50 74 VAL A C 1
ATOM 577 O O . VAL A 1 74 ? -0.586 7.286 12.270 1.00 80.50 74 VAL A O 1
ATOM 580 N N . PHE A 1 75 ? -2.256 6.484 10.997 1.00 82.44 75 PHE A N 1
ATOM 581 C CA . PHE A 1 75 ? -3.092 7.681 11.067 1.00 82.44 75 PHE A CA 1
ATOM 582 C C . PHE A 1 75 ? -4.394 7.382 11.812 1.00 82.44 75 PHE A C 1
ATOM 584 O O . PHE A 1 75 ? -5.275 6.681 11.310 1.00 82.44 75 PHE A O 1
ATOM 591 N N . PHE A 1 76 ? -4.518 7.946 13.011 1.00 80.75 76 PHE A N 1
ATOM 592 C CA . PHE A 1 76 ? -5.711 7.843 13.845 1.00 80.75 76 PHE A CA 1
ATOM 593 C C . PHE A 1 76 ? -6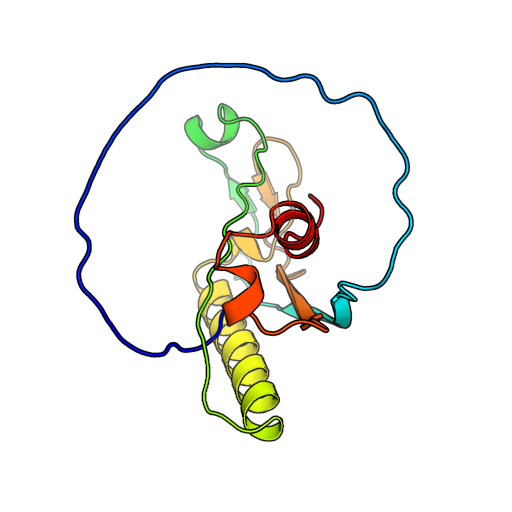.713 8.936 13.514 1.00 80.75 76 PHE A C 1
ATOM 595 O O . PHE A 1 76 ? -6.362 10.114 13.460 1.00 80.75 76 PHE A O 1
ATOM 602 N N . TYR A 1 77 ? -7.983 8.558 13.365 1.00 79.12 77 TYR A N 1
ATOM 603 C CA . TYR A 1 77 ? -9.067 9.525 13.338 1.00 79.12 77 TYR A CA 1
ATOM 604 C C . TYR A 1 77 ? -10.365 8.912 13.964 1.00 79.12 77 TYR A C 1
ATOM 606 O O . TYR A 1 77 ? -10.635 7.730 13.771 1.00 79.12 77 TYR A O 1
ATOM 614 N N . SER A 1 78 ? -11.171 9.659 14.741 1.00 76.25 78 SER A N 1
ATOM 615 C CA . SER A 1 78 ? -12.397 9.168 15.440 1.00 76.25 78 SER A CA 1
ATOM 616 C C . SER A 1 78 ? -13.754 9.530 14.775 1.00 76.25 78 SER A C 1
ATOM 618 O O . SER A 1 78 ? -14.141 10.701 14.726 1.00 76.25 78 SER A O 1
ATOM 620 N N . THR A 1 79 ? -14.526 8.538 14.314 1.00 71.69 79 THR A N 1
ATOM 621 C CA . THR A 1 79 ? -15.690 8.711 13.407 1.00 71.69 79 THR A CA 1
ATOM 622 C C . THR A 1 79 ? -17.063 8.606 14.098 1.00 71.69 79 THR A C 1
ATOM 624 O O . THR A 1 79 ? -17.230 7.821 15.020 1.00 71.69 79 THR A O 1
ATOM 627 N N . ASN A 1 80 ? -18.077 9.339 13.607 1.00 68.12 80 ASN A N 1
ATOM 628 C CA . ASN A 1 80 ? -19.479 9.272 14.087 1.00 68.12 80 ASN A CA 1
ATOM 629 C C . ASN A 1 80 ? -20.397 8.349 13.260 1.00 68.12 80 ASN A C 1
ATOM 631 O O . ASN A 1 80 ? -21.600 8.287 13.504 1.00 68.12 80 ASN A O 1
ATOM 635 N N . CYS A 1 81 ? -19.873 7.738 12.201 1.00 66.06 81 CYS A N 1
ATOM 636 C CA . CYS A 1 81 ? -20.689 7.087 11.176 1.00 66.06 81 CYS A CA 1
ATOM 637 C C . CYS A 1 81 ? -21.108 5.657 11.566 1.00 66.06 81 CYS A C 1
ATOM 639 O O . CYS A 1 81 ? -20.428 4.996 12.351 1.00 66.06 81 CYS A O 1
ATOM 641 N N . LYS A 1 82 ? -22.208 5.158 10.987 1.00 72.94 82 LYS A N 1
ATOM 642 C CA . LYS A 1 82 ? -22.710 3.794 11.226 1.00 72.94 82 LYS A CA 1
ATOM 643 C C . LYS A 1 82 ? -21.824 2.765 10.512 1.00 72.94 82 LYS A C 1
ATOM 645 O O . LYS A 1 82 ? -21.102 3.091 9.575 1.00 72.94 82 LYS A O 1
ATOM 650 N N . GLN A 1 83 ? -21.930 1.488 10.882 1.00 67.31 83 GLN A N 1
ATOM 651 C CA . GLN A 1 83 ? -21.106 0.417 10.296 1.00 67.31 83 GLN A CA 1
ATOM 652 C C . GLN A 1 83 ? -21.243 0.292 8.761 1.00 67.31 83 GLN A C 1
ATOM 654 O O . GLN A 1 83 ? -20.270 -0.015 8.076 1.00 67.31 83 GLN A O 1
ATOM 659 N N . GLN A 1 84 ? -22.420 0.589 8.194 1.00 66.00 84 GLN A N 1
ATOM 660 C CA . GLN A 1 84 ? -22.613 0.635 6.734 1.00 66.00 84 GLN A CA 1
ATOM 661 C C . GLN A 1 84 ? -21.791 1.745 6.055 1.00 66.00 84 GLN A C 1
ATOM 663 O O . GLN A 1 84 ? -21.356 1.577 4.917 1.00 66.00 84 GLN A O 1
ATOM 668 N N . ASP A 1 85 ? -21.542 2.855 6.750 1.00 79.69 85 ASP A N 1
ATOM 669 C CA . ASP A 1 85 ? -20.725 3.957 6.245 1.00 79.69 85 ASP A CA 1
ATOM 670 C C . ASP A 1 85 ? -19.229 3.615 6.296 1.00 79.69 85 ASP A C 1
ATOM 672 O O . ASP A 1 85 ? -18.459 4.132 5.491 1.00 79.69 85 ASP A O 1
ATOM 676 N N . LEU A 1 86 ? -18.806 2.730 7.209 1.00 79.06 86 LEU A N 1
ATOM 677 C CA . LEU A 1 86 ? -17.420 2.252 7.276 1.00 79.06 86 LEU A CA 1
ATOM 678 C C . LEU A 1 86 ? -17.050 1.425 6.039 1.00 79.06 86 LEU A C 1
ATOM 680 O O . LEU A 1 86 ? -15.987 1.653 5.470 1.00 79.06 86 LEU A O 1
ATOM 684 N N . ARG A 1 87 ? -17.948 0.546 5.562 1.00 82.94 87 ARG A N 1
ATOM 685 C CA . ARG A 1 87 ? -17.735 -0.187 4.298 1.00 82.94 87 ARG A CA 1
ATOM 686 C C . ARG A 1 87 ? -17.590 0.768 3.113 1.00 82.94 87 ARG A C 1
ATOM 688 O O . ARG A 1 87 ? -16.560 0.744 2.453 1.00 82.94 87 ARG A O 1
ATOM 695 N N . LYS A 1 88 ? -18.527 1.714 2.956 1.00 87.94 88 LYS A N 1
ATOM 696 C CA . LYS A 1 88 ? -18.447 2.763 1.919 1.00 87.94 88 LYS A CA 1
ATOM 697 C C . LYS A 1 88 ? -17.143 3.571 1.988 1.00 87.94 88 LYS A C 1
ATOM 699 O O . LYS A 1 88 ? -16.600 3.941 0.953 1.00 87.94 88 LYS A O 1
ATOM 704 N N . LYS A 1 89 ? -16.627 3.857 3.191 1.00 87.75 89 LYS A N 1
ATOM 705 C CA . LYS A 1 89 ? -15.324 4.521 3.367 1.00 87.75 89 LYS A CA 1
ATOM 706 C C . LYS A 1 89 ? -14.157 3.634 2.930 1.00 87.75 89 LYS A C 1
ATOM 708 O O . LYS A 1 89 ? -13.263 4.155 2.274 1.00 87.75 89 LYS A O 1
ATOM 713 N N . SER A 1 90 ? -14.165 2.336 3.243 1.00 89.81 90 SER A N 1
ATOM 714 C CA . SER A 1 90 ? -13.148 1.405 2.736 1.00 89.81 90 SER A CA 1
ATOM 715 C C . SER A 1 90 ? -13.179 1.329 1.205 1.00 89.81 90 SER A C 1
ATOM 717 O O . SER A 1 90 ? -12.146 1.524 0.569 1.00 89.81 90 SER A O 1
ATOM 719 N N . ASP A 1 91 ? -14.363 1.220 0.593 1.00 92.38 91 ASP A N 1
ATOM 720 C CA . ASP A 1 91 ? -14.517 1.231 -0.870 1.00 92.38 91 ASP A CA 1
ATOM 721 C C . ASP A 1 91 ? -13.950 2.517 -1.503 1.00 92.38 91 ASP A C 1
ATOM 723 O O . ASP A 1 91 ? -13.220 2.465 -2.495 1.00 92.38 91 ASP A O 1
ATOM 727 N N . LEU A 1 92 ? -14.216 3.684 -0.901 1.00 94.94 92 LEU A N 1
ATOM 728 C CA . LEU A 1 92 ? -13.649 4.968 -1.333 1.00 94.94 92 LEU A CA 1
ATOM 729 C C . LEU A 1 92 ? -12.121 5.029 -1.160 1.00 94.94 92 LEU A C 1
ATOM 731 O O . LEU A 1 92 ? -11.431 5.589 -2.018 1.00 94.94 92 LEU A O 1
ATOM 735 N N . LEU A 1 93 ? -11.570 4.444 -0.092 1.00 95.31 93 LEU A N 1
ATOM 736 C CA . LEU A 1 93 ? -10.121 4.330 0.110 1.00 95.31 93 LEU A CA 1
ATOM 737 C C . LEU A 1 93 ? -9.480 3.404 -0.936 1.00 95.31 93 LEU A C 1
ATOM 739 O O . LEU A 1 93 ? -8.469 3.778 -1.526 1.00 95.31 93 LEU A O 1
ATOM 743 N N . LYS A 1 94 ? -10.091 2.254 -1.249 1.00 96.06 94 LYS A N 1
ATOM 744 C CA . LYS A 1 94 ? -9.627 1.337 -2.307 1.00 96.06 94 LYS A CA 1
ATOM 745 C C . LYS A 1 94 ? -9.649 2.011 -3.683 1.00 96.06 94 LYS A C 1
ATOM 747 O O . LYS A 1 94 ? -8.655 1.977 -4.406 1.00 96.06 94 LYS A O 1
ATOM 752 N N . GLN A 1 95 ? -10.739 2.703 -4.024 1.00 98.06 95 GLN A N 1
ATOM 753 C CA . GLN A 1 95 ? -10.871 3.436 -5.292 1.00 98.06 95 GLN A CA 1
ATOM 754 C C . GLN A 1 95 ? -9.886 4.609 -5.421 1.00 98.06 95 GLN A C 1
ATOM 756 O O . GLN A 1 95 ? -9.318 4.824 -6.493 1.00 98.06 95 GLN A O 1
ATOM 761 N N . SER A 1 96 ? -9.679 5.388 -4.354 1.00 98.06 96 SER A N 1
ATOM 762 C CA . SER A 1 96 ? -8.720 6.504 -4.365 1.00 98.06 96 SER A CA 1
ATOM 763 C C . SER A 1 96 ? -7.265 6.028 -4.374 1.00 98.06 96 SER A C 1
ATOM 765 O O . SER A 1 96 ? -6.435 6.649 -5.044 1.00 98.06 96 SER A O 1
ATOM 767 N N . LEU A 1 97 ? -6.962 4.892 -3.735 1.00 97.38 97 LEU A N 1
ATOM 768 C CA . LEU A 1 97 ? -5.666 4.226 -3.843 1.00 97.38 97 LEU A CA 1
ATOM 769 C C . LEU A 1 97 ? -5.408 3.745 -5.278 1.00 97.38 97 LEU A C 1
ATOM 771 O O . LEU A 1 97 ? -4.368 4.079 -5.833 1.00 97.38 97 LEU A O 1
ATOM 775 N N . ALA A 1 98 ? -6.361 3.060 -5.919 1.00 98.38 98 ALA A N 1
ATOM 776 C CA . ALA A 1 98 ? -6.229 2.625 -7.316 1.00 98.38 98 ALA A CA 1
ATOM 777 C C . ALA A 1 98 ? -5.970 3.802 -8.282 1.00 98.38 98 ALA A C 1
ATOM 779 O O . ALA A 1 98 ? -5.097 3.728 -9.151 1.00 98.38 98 ALA A O 1
ATOM 780 N N . LYS A 1 99 ? -6.676 4.926 -8.097 1.00 98.56 99 LYS A N 1
ATOM 781 C CA . LYS A 1 99 ? -6.438 6.163 -8.863 1.00 98.56 99 LYS A CA 1
ATOM 782 C C . LYS A 1 99 ? -5.041 6.727 -8.607 1.00 98.56 99 LYS A C 1
ATOM 784 O O . LYS A 1 99 ? -4.306 6.980 -9.557 1.00 98.56 99 LYS A O 1
ATOM 789 N N . SER A 1 100 ? -4.637 6.845 -7.342 1.00 98.25 100 SER A N 1
ATOM 790 C CA . SER A 1 100 ? -3.296 7.314 -6.962 1.00 98.25 100 SER A CA 1
ATOM 791 C C . SER A 1 100 ? -2.190 6.433 -7.553 1.00 98.25 100 SER A C 1
ATOM 793 O O . SER A 1 100 ? -1.244 6.956 -8.135 1.00 98.25 100 SER A O 1
ATOM 795 N N . LEU A 1 101 ? -2.335 5.106 -7.503 1.00 97.81 101 LEU A N 1
ATOM 796 C CA . LEU A 1 101 ? -1.379 4.146 -8.067 1.00 97.81 101 LEU A CA 1
ATOM 797 C C . LEU A 1 101 ? -1.242 4.233 -9.596 1.00 97.81 101 LEU A C 1
ATOM 799 O O . LEU A 1 101 ? -0.255 3.748 -10.127 1.00 97.81 101 LEU A O 1
ATOM 803 N N . THR A 1 102 ? -2.165 4.882 -10.313 1.00 97.88 102 THR A N 1
ATOM 804 C CA . THR A 1 102 ? -1.972 5.182 -11.747 1.00 97.88 102 THR A CA 1
ATOM 805 C C . THR A 1 102 ? -0.883 6.240 -11.962 1.00 97.88 102 THR A C 1
ATOM 807 O O . THR A 1 102 ? -0.125 6.167 -12.925 1.00 97.88 102 THR A O 1
ATOM 810 N N . HIS A 1 103 ? -0.770 7.210 -11.051 1.00 97.06 103 HIS A N 1
ATOM 811 C CA . HIS A 1 103 ? 0.284 8.231 -11.074 1.00 97.06 103 HIS A CA 1
ATOM 812 C C . HIS A 1 103 ? 1.554 7.757 -10.350 1.00 97.06 103 HIS A C 1
ATOM 814 O O . HIS A 1 103 ? 2.666 8.037 -10.787 1.00 97.06 103 HIS A O 1
ATOM 820 N N . TYR A 1 104 ? 1.380 6.990 -9.274 1.00 96.75 104 TYR A N 1
ATOM 821 C CA . TYR A 1 104 ? 2.430 6.444 -8.415 1.00 96.75 104 TYR A CA 1
ATOM 822 C C . TYR A 1 104 ? 2.659 4.945 -8.688 1.00 96.75 104 TYR A C 1
ATOM 824 O O . TYR A 1 104 ? 2.754 4.127 -7.772 1.00 96.75 104 TYR A O 1
ATOM 832 N N . TYR A 1 105 ? 2.746 4.588 -9.971 1.00 96.88 105 TYR A N 1
ATOM 833 C CA . TYR A 1 105 ? 2.819 3.207 -10.461 1.00 96.88 105 TYR A CA 1
ATOM 834 C C . TYR A 1 105 ? 3.956 2.333 -9.885 1.00 96.88 105 TYR A C 1
ATOM 836 O O . TYR A 1 105 ? 3.713 1.133 -9.721 1.00 96.88 105 TYR A O 1
ATOM 844 N N . PRO A 1 106 ? 5.143 2.843 -9.475 1.00 96.06 106 PRO A N 1
ATOM 845 C CA . PRO A 1 106 ? 6.169 1.988 -8.871 1.00 96.06 106 PRO A CA 1
ATOM 846 C C . PRO A 1 106 ? 5.709 1.312 -7.571 1.00 96.06 106 PRO A C 1
ATOM 848 O O . PRO A 1 106 ? 6.097 0.178 -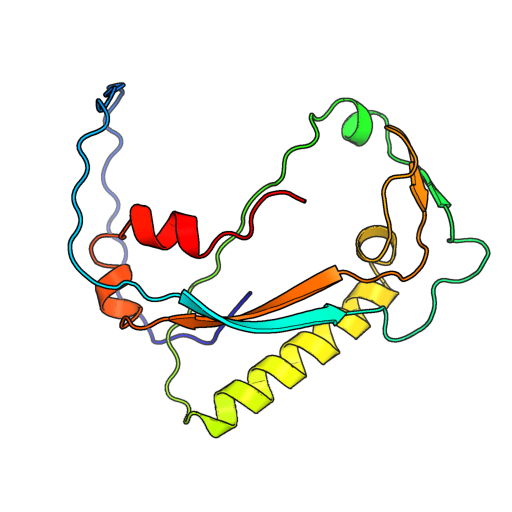7.305 1.00 96.06 106 PRO A O 1
ATOM 851 N N . PHE A 1 107 ? 4.810 1.937 -6.802 1.00 94.56 107 PHE A N 1
ATOM 852 C CA . PHE A 1 107 ? 4.276 1.364 -5.557 1.00 94.56 107 PHE A CA 1
ATOM 853 C C . PHE A 1 107 ? 3.302 0.190 -5.780 1.00 94.56 107 PHE A C 1
ATOM 855 O O . PHE A 1 107 ? 2.978 -0.525 -4.834 1.00 94.56 107 PHE A O 1
ATOM 862 N N . ALA A 1 108 ? 2.852 -0.042 -7.018 1.00 96.38 108 ALA A N 1
ATOM 863 C CA . ALA A 1 108 ? 2.109 -1.243 -7.406 1.00 96.38 108 ALA A CA 1
ATOM 864 C C . ALA A 1 108 ? 3.015 -2.372 -7.945 1.00 96.38 108 ALA A C 1
ATOM 866 O O . ALA A 1 108 ? 2.507 -3.444 -8.282 1.00 96.38 108 ALA A O 1
ATOM 867 N N . GLY A 1 109 ? 4.326 -2.132 -8.056 1.00 94.88 109 GLY A N 1
ATOM 868 C CA . GLY A 1 109 ? 5.315 -3.065 -8.590 1.00 94.88 109 GLY A CA 1
ATOM 869 C C . GLY A 1 109 ? 5.981 -3.959 -7.541 1.00 94.88 109 GLY A C 1
ATOM 870 O O . GLY A 1 109 ? 5.535 -4.057 -6.396 1.00 94.88 109 GLY A O 1
ATOM 871 N N . ARG A 1 110 ? 7.074 -4.621 -7.930 1.00 93.81 110 ARG A N 1
ATOM 872 C CA . ARG A 1 110 ? 7.949 -5.421 -7.055 1.00 93.81 110 ARG A CA 1
ATOM 873 C C . ARG A 1 110 ? 9.416 -5.088 -7.336 1.00 93.81 110 ARG A C 1
ATOM 875 O O . ARG A 1 110 ? 9.769 -4.813 -8.477 1.00 93.81 110 ARG A O 1
ATOM 882 N N . LEU A 1 111 ? 10.271 -5.104 -6.314 1.00 90.25 111 LEU A N 1
ATOM 883 C CA . LEU A 1 111 ? 11.719 -4.974 -6.513 1.00 90.25 111 LEU A CA 1
ATOM 884 C C . LEU A 1 111 ? 12.236 -6.186 -7.301 1.00 90.25 111 LEU A C 1
ATOM 886 O O . LEU A 1 111 ? 11.936 -7.320 -6.933 1.00 90.25 111 LEU A O 1
ATOM 890 N N . ILE A 1 112 ? 13.000 -5.937 -8.366 1.00 87.88 112 ILE A N 1
ATOM 891 C CA . ILE A 1 112 ? 13.688 -6.985 -9.144 1.00 87.88 112 ILE A CA 1
ATOM 892 C C . ILE A 1 112 ? 15.031 -7.302 -8.481 1.00 87.88 112 ILE A C 1
ATOM 894 O O . ILE A 1 112 ? 15.420 -8.455 -8.321 1.00 87.88 112 ILE A O 1
ATOM 898 N N . ASP A 1 113 ? 15.730 -6.240 -8.093 1.00 84.44 113 ASP A N 1
ATOM 899 C CA . ASP A 1 113 ? 17.067 -6.235 -7.522 1.00 84.44 113 ASP A CA 1
ATOM 900 C C . ASP A 1 113 ? 17.175 -5.082 -6.496 1.00 84.44 113 ASP A C 1
ATOM 902 O O . ASP A 1 113 ? 16.172 -4.617 -5.946 1.00 84.44 113 ASP A O 1
ATOM 906 N N . SER A 1 114 ? 18.388 -4.629 -6.176 1.00 84.06 114 SER A N 1
ATOM 907 C CA . SER A 1 114 ? 18.610 -3.480 -5.279 1.00 84.06 114 SER A CA 1
ATOM 908 C C . SER A 1 114 ? 18.580 -2.116 -5.991 1.00 84.06 114 SER A C 1
ATOM 910 O O . SER A 1 114 ? 18.871 -1.105 -5.360 1.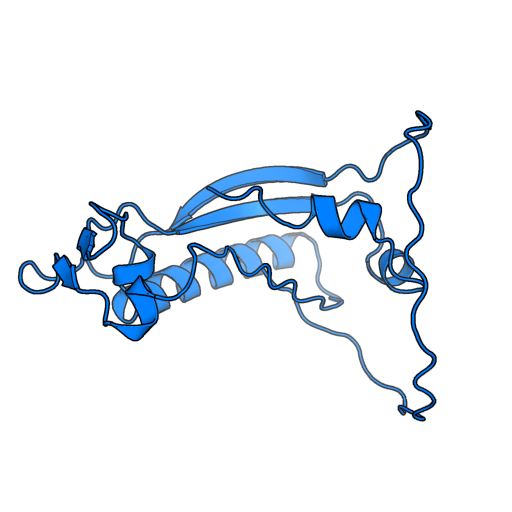00 84.06 114 SER A O 1
ATOM 912 N N . PHE A 1 115 ? 18.245 -2.076 -7.283 1.00 89.12 115 PHE A N 1
ATOM 913 C CA . PHE A 1 115 ? 18.401 -0.916 -8.167 1.00 89.12 115 PHE A CA 1
ATOM 914 C C . PHE A 1 115 ? 17.136 -0.577 -8.973 1.00 89.12 115 PHE A C 1
ATOM 916 O O . PHE A 1 115 ? 17.034 0.535 -9.490 1.00 89.12 115 PHE A O 1
ATOM 923 N N . SER A 1 116 ? 16.186 -1.506 -9.112 1.00 92.44 116 SER A N 1
ATOM 924 C CA . SER A 1 116 ? 15.031 -1.378 -10.006 1.00 92.44 116 SER A CA 1
ATOM 925 C C . SER A 1 116 ? 13.755 -2.025 -9.457 1.00 92.44 116 SER A C 1
ATOM 927 O O . SER A 1 116 ? 13.772 -3.089 -8.832 1.00 92.44 116 SER A O 1
ATOM 929 N N . VAL A 1 117 ? 12.619 -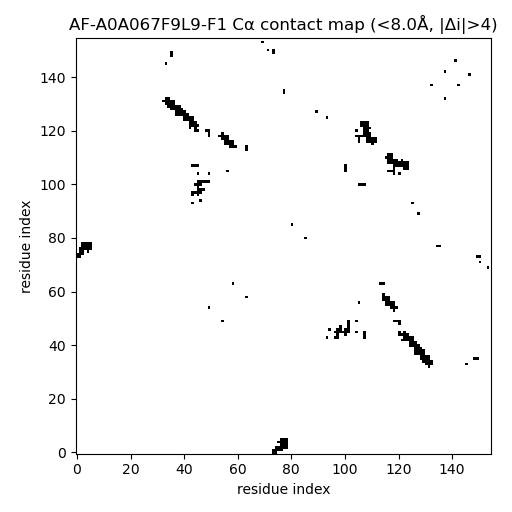1.407 -9.784 1.00 94.38 117 VAL A N 1
ATOM 930 C CA . VAL A 1 117 ? 11.266 -1.932 -9.560 1.00 94.38 117 VAL A CA 1
ATOM 931 C C . VAL A 1 117 ? 10.659 -2.359 -10.899 1.00 94.38 117 VAL A C 1
ATOM 933 O O . VAL A 1 117 ? 10.616 -1.569 -11.845 1.00 94.38 117 VAL A O 1
ATOM 936 N N . ASP A 1 118 ? 10.148 -3.588 -10.959 1.00 97.00 118 ASP A N 1
ATOM 937 C CA . ASP A 1 118 ? 9.231 -4.063 -11.995 1.00 97.00 118 ASP A CA 1
ATOM 938 C C . ASP A 1 118 ? 7.832 -3.540 -11.674 1.00 97.00 118 ASP A C 1
ATOM 940 O O . ASP A 1 118 ? 7.177 -3.983 -10.727 1.00 97.00 118 ASP A O 1
ATOM 944 N N . CYS A 1 119 ? 7.368 -2.570 -12.453 1.00 97.00 119 CYS A N 1
ATOM 945 C CA . CYS A 1 119 ? 6.050 -1.966 -12.317 1.00 97.00 119 CYS A CA 1
ATOM 946 C C . CYS A 1 119 ? 4.982 -2.863 -12.972 1.00 97.00 119 CYS A C 1
ATOM 948 O O . CYS A 1 119 ? 4.288 -2.459 -13.902 1.00 97.00 119 CYS A O 1
ATOM 950 N N . ASN A 1 120 ? 4.865 -4.106 -12.502 1.00 96.62 120 ASN A N 1
ATOM 951 C CA . ASN A 1 120 ? 4.024 -5.181 -13.053 1.00 96.62 120 ASN A CA 1
ATOM 952 C C . ASN A 1 120 ? 2.524 -5.112 -12.702 1.00 96.62 120 ASN A C 1
ATOM 954 O O . ASN A 1 120 ? 1.776 -6.028 -13.038 1.00 96.62 120 ASN A O 1
ATOM 958 N N . ASP A 1 121 ? 2.055 -4.041 -12.057 1.00 97.75 121 ASP A N 1
ATOM 959 C CA . ASP A 1 121 ? 0.672 -3.899 -11.573 1.00 97.75 121 ASP A CA 1
ATOM 960 C C . ASP A 1 121 ? 0.204 -5.066 -10.672 1.00 97.75 121 ASP A C 1
ATOM 962 O O . ASP A 1 121 ? -0.990 -5.383 -10.617 1.00 97.75 121 ASP A O 1
ATOM 966 N N . HIS A 1 122 ? 1.117 -5.722 -9.941 1.00 96.50 122 HIS A N 1
ATOM 967 C CA . HIS A 1 122 ? 0.740 -6.718 -8.931 1.00 96.50 122 HIS A CA 1
ATOM 968 C C . HIS A 1 122 ? -0.121 -6.079 -7.824 1.00 96.50 122 HIS A C 1
ATOM 970 O O . HIS A 1 122 ? -0.999 -6.740 -7.265 1.00 96.50 122 HIS A O 1
ATOM 976 N N . GLY A 1 123 ? 0.074 -4.786 -7.559 1.00 93.19 123 GLY A N 1
ATOM 977 C CA . GLY A 1 123 ? -0.747 -3.978 -6.665 1.00 93.19 123 GLY A CA 1
ATOM 978 C C . GLY A 1 123 ? -0.168 -3.837 -5.258 1.00 93.19 123 GLY A C 1
ATOM 979 O O . GLY A 1 123 ? 0.714 -4.599 -4.835 1.00 93.19 123 GLY A O 1
ATOM 980 N N . ALA A 1 124 ? -0.684 -2.836 -4.547 1.00 93.75 124 ALA A N 1
ATOM 981 C CA . ALA A 1 124 ? -0.369 -2.555 -3.152 1.00 93.75 124 ALA A CA 1
ATOM 982 C C . ALA A 1 124 ? -1.307 -3.342 -2.224 1.00 93.75 124 ALA A C 1
ATOM 984 O O . ALA A 1 124 ? -2.502 -3.457 -2.499 1.00 93.75 124 ALA A O 1
ATOM 985 N N . ALA A 1 125 ? -0.777 -3.873 -1.122 1.00 91.62 125 ALA A N 1
ATOM 986 C CA . ALA A 1 125 ? -1.585 -4.581 -0.137 1.00 91.62 125 ALA A CA 1
ATOM 987 C C . ALA A 1 125 ? -2.515 -3.609 0.610 1.00 91.62 125 ALA A C 1
ATOM 989 O O . ALA A 1 125 ? -2.075 -2.588 1.141 1.00 91.62 125 ALA A O 1
ATOM 990 N N . PHE A 1 126 ? -3.797 -3.953 0.674 1.00 92.88 126 PHE A N 1
ATOM 991 C CA . PHE A 1 126 ? -4.815 -3.265 1.454 1.00 92.88 126 PHE A CA 1
ATOM 992 C C . PHE A 1 126 ? -5.472 -4.286 2.382 1.00 92.88 126 PHE A C 1
ATOM 994 O O . PHE A 1 126 ? -5.963 -5.314 1.921 1.00 92.88 126 PHE A O 1
ATOM 1001 N N . ILE A 1 127 ? -5.451 -4.009 3.684 1.00 90.00 127 ILE A N 1
ATOM 1002 C CA . ILE A 1 127 ? -5.982 -4.895 4.722 1.00 90.00 127 ILE A CA 1
ATOM 1003 C C . ILE A 1 127 ? -7.116 -4.150 5.424 1.00 90.00 127 ILE A C 1
ATOM 1005 O O . ILE A 1 127 ? -6.886 -3.099 6.024 1.00 90.00 127 ILE A O 1
ATOM 1009 N N . ASP A 1 128 ? -8.331 -4.688 5.342 1.00 89.62 128 ASP A N 1
ATOM 1010 C CA . ASP A 1 128 ? -9.447 -4.277 6.193 1.00 89.62 128 ASP A CA 1
ATOM 1011 C C . ASP A 1 128 ? -9.408 -5.114 7.475 1.00 89.62 128 ASP A C 1
ATOM 1013 O O . ASP A 1 128 ? -9.391 -6.344 7.416 1.00 89.62 128 ASP A O 1
ATOM 1017 N N . ALA A 1 129 ? -9.434 -4.464 8.637 1.00 87.44 129 ALA A N 1
ATOM 1018 C CA . ALA A 1 129 ? -9.488 -5.132 9.933 1.00 87.44 129 ALA A CA 1
ATOM 1019 C C . ALA A 1 129 ? -10.458 -4.422 10.885 1.00 87.44 129 ALA A C 1
ATOM 1021 O O . ALA A 1 129 ? -10.590 -3.196 10.862 1.00 87.44 129 ALA A O 1
ATOM 1022 N N . ASN A 1 130 ? -11.119 -5.202 11.738 1.00 84.62 130 ASN A N 1
ATOM 1023 C CA . ASN A 1 130 ? -11.820 -4.711 12.918 1.00 84.62 130 ASN A CA 1
ATOM 1024 C C . ASN A 1 130 ? -10.887 -4.794 14.133 1.00 84.62 130 ASN A C 1
ATOM 1026 O O . ASN A 1 130 ? -10.044 -5.685 14.202 1.00 84.62 130 ASN A O 1
ATOM 1030 N N . VAL A 1 131 ? -11.061 -3.903 15.107 1.00 81.06 131 VAL A N 1
ATOM 1031 C CA . VAL A 1 131 ? -10.294 -3.917 16.360 1.00 81.06 131 VAL A CA 1
ATOM 1032 C C . VAL A 1 131 ? -11.287 -3.890 17.514 1.00 81.06 131 VAL A C 1
ATOM 1034 O O . VAL A 1 131 ? -12.151 -3.017 17.560 1.00 81.06 131 VAL A O 1
ATOM 1037 N N . GLY A 1 132 ? -11.179 -4.841 18.443 1.00 76.56 132 GLY A N 1
ATOM 1038 C CA . GLY A 1 132 ? -12.125 -5.001 19.557 1.00 76.56 132 GLY A CA 1
ATOM 1039 C C . GLY A 1 132 ? -12.154 -3.870 20.602 1.00 76.56 132 GLY A C 1
ATOM 1040 O O . GLY A 1 132 ? -12.934 -3.953 21.549 1.00 76.56 132 GLY A O 1
ATOM 1041 N N . CYS A 1 133 ? -11.332 -2.824 20.465 1.00 74.19 133 CYS A N 1
ATOM 1042 C CA . CYS A 1 133 ? -11.213 -1.730 21.431 1.00 74.19 133 CYS A CA 1
ATOM 1043 C C . CYS A 1 133 ? -11.736 -0.385 20.898 1.00 74.19 133 CYS A C 1
ATOM 1045 O O . CYS A 1 133 ? -11.651 -0.078 19.709 1.00 74.19 133 CYS A O 1
ATOM 1047 N N . ASP A 1 134 ? -12.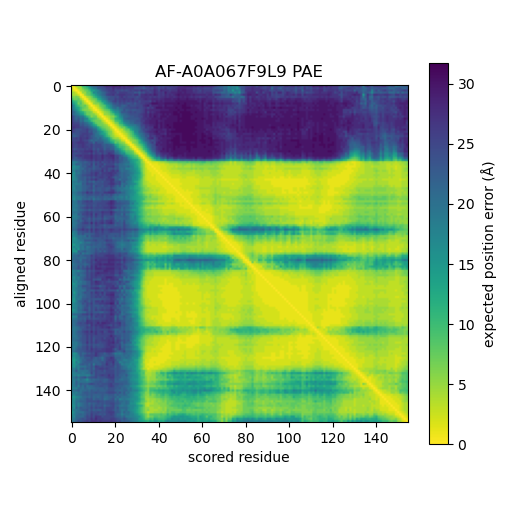175 0.485 21.809 1.00 75.38 134 ASP A N 1
ATOM 1048 C CA . ASP A 1 134 ? -12.434 1.890 21.486 1.00 75.38 134 ASP A CA 1
ATOM 1049 C C . ASP A 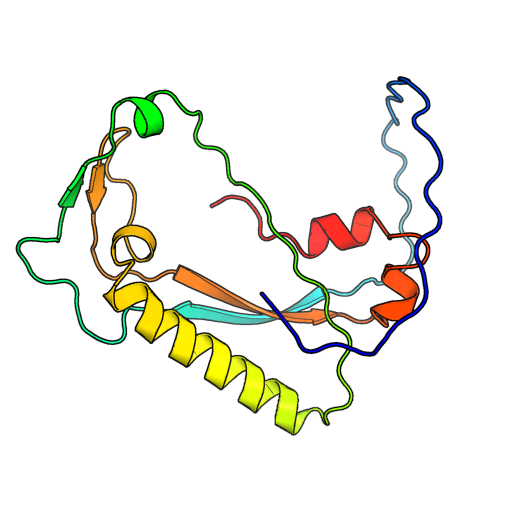1 134 ? -11.109 2.653 21.319 1.00 75.38 134 ASP A C 1
ATOM 1051 O O . ASP A 1 134 ? -10.287 2.718 22.239 1.00 75.38 134 ASP A O 1
ATOM 1055 N N . ILE A 1 135 ? -10.925 3.271 20.151 1.00 74.25 135 ILE A N 1
ATOM 1056 C CA . ILE A 1 135 ? -9.709 4.006 19.787 1.00 74.25 135 ILE A CA 1
ATOM 1057 C C . ILE A 1 135 ? -9.431 5.211 20.706 1.00 74.25 135 ILE A C 1
ATOM 1059 O O . ILE A 1 135 ? -8.291 5.647 20.824 1.00 74.25 135 ILE A O 1
ATOM 1063 N N . SER A 1 136 ? -10.453 5.744 21.386 1.00 73.75 136 SER A N 1
ATOM 1064 C CA . SER A 1 136 ? -10.286 6.815 22.378 1.00 73.75 136 SER A CA 1
ATOM 1065 C C . SER A 1 136 ? -9.589 6.329 23.651 1.00 73.75 136 SER A C 1
ATOM 1067 O O . SER A 1 136 ? -8.741 7.041 24.182 1.00 73.75 136 SER A O 1
ATOM 1069 N N . LYS A 1 137 ? -9.882 5.097 24.091 1.00 71.75 137 LYS A N 1
ATOM 1070 C CA . LYS A 1 137 ? -9.209 4.446 25.226 1.00 71.75 137 LYS A CA 1
ATOM 1071 C C . LYS A 1 137 ? -7.779 4.063 24.864 1.00 71.75 137 LYS A C 1
ATOM 1073 O O . LYS A 1 137 ? -6.875 4.272 25.660 1.00 71.75 137 LYS A O 1
ATOM 1078 N N . PHE A 1 138 ? -7.584 3.574 23.639 1.00 72.94 138 PHE A N 1
ATOM 1079 C CA . PHE A 1 138 ? -6.269 3.242 23.095 1.00 72.94 138 PHE A CA 1
ATOM 1080 C C . PHE A 1 138 ? -5.293 4.430 23.084 1.00 72.94 138 PHE A C 1
ATOM 1082 O O . PHE A 1 138 ? -4.101 4.204 23.216 1.00 72.94 138 PHE A O 1
ATOM 1089 N N . LEU A 1 139 ? -5.762 5.676 22.914 1.00 77.81 139 LEU A N 1
ATOM 1090 C CA . LEU A 1 139 ? -4.899 6.865 22.804 1.00 77.81 139 LEU A CA 1
ATOM 1091 C C . LEU A 1 139 ? -4.572 7.556 24.144 1.00 77.81 139 LEU A C 1
ATOM 1093 O O . LEU A 1 139 ? -3.813 8.527 24.138 1.00 77.81 139 LEU A O 1
ATOM 1097 N N . GLN A 1 140 ? -5.138 7.125 25.280 1.00 81.06 140 GLN A N 1
ATOM 1098 C CA . GLN A 1 140 ? -5.015 7.836 26.564 1.00 81.06 140 GLN A CA 1
ATOM 1099 C C . GLN A 1 140 ? -4.788 6.898 27.770 1.00 81.06 140 GLN A C 1
ATOM 1101 O O . GLN A 1 140 ? -5.749 6.554 28.461 1.00 81.06 140 GLN A O 1
ATOM 1106 N N . PRO A 1 141 ? -3.525 6.557 28.106 1.00 75.00 141 PRO A N 1
ATOM 1107 C CA . PRO A 1 141 ? -2.297 6.756 27.320 1.00 75.00 141 PRO A CA 1
ATOM 1108 C C . PRO A 1 141 ? -2.223 5.797 26.110 1.00 75.00 141 PRO A C 1
ATOM 1110 O O . PRO A 1 141 ? -2.957 4.813 26.090 1.00 75.00 141 PRO A O 1
ATOM 1113 N N . PRO A 1 142 ? -1.347 6.053 25.115 1.00 74.69 142 PRO A N 1
ATOM 1114 C CA . PRO A 1 142 ? -1.160 5.163 23.968 1.00 74.69 1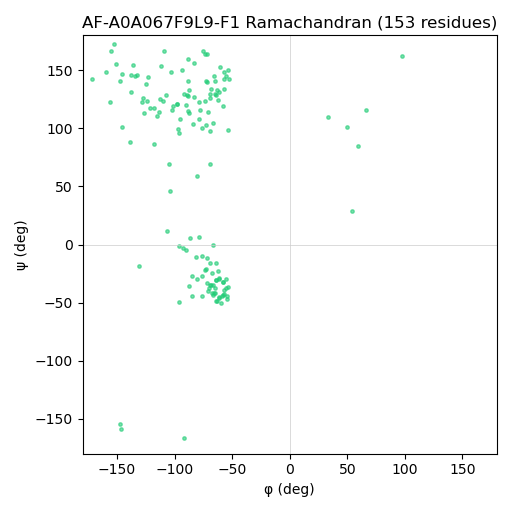42 PRO A CA 1
ATOM 1115 C C . PRO A 1 142 ? -0.751 3.741 24.385 1.00 74.69 142 PRO A C 1
ATOM 1117 O O . PRO A 1 142 ? 0.322 3.548 24.960 1.00 74.69 142 PRO A O 1
ATOM 1120 N N . ASP A 1 143 ? -1.573 2.745 24.048 1.00 79.56 143 ASP A N 1
ATOM 1121 C CA . ASP A 1 143 ? -1.215 1.326 24.172 1.00 79.56 143 ASP A CA 1
ATOM 1122 C C . ASP A 1 143 ? -0.197 0.952 23.081 1.00 79.56 143 ASP A C 1
ATOM 1124 O O . ASP A 1 143 ? -0.514 0.778 21.901 1.00 79.56 143 ASP A O 1
ATOM 1128 N N . MET A 1 144 ? 1.068 0.849 23.482 1.00 78.94 144 MET A N 1
ATOM 1129 C CA . MET A 1 144 ? 2.167 0.565 22.563 1.00 78.94 144 MET A CA 1
ATOM 1130 C C . MET A 1 144 ? 2.195 -0.891 22.073 1.00 78.94 144 MET A C 1
ATOM 1132 O O . MET A 1 144 ? 2.776 -1.141 21.016 1.00 78.94 144 MET A O 1
ATOM 1136 N N . GLU A 1 145 ? 1.578 -1.839 22.788 1.00 78.69 145 GLU A N 1
ATOM 1137 C CA . GLU A 1 145 ? 1.504 -3.239 22.353 1.00 78.69 145 GLU A CA 1
ATOM 1138 C C . GLU A 1 145 ? 0.462 -3.395 21.244 1.00 78.69 145 GLU A C 1
ATOM 1140 O O . GLU A 1 145 ? 0.743 -4.006 20.209 1.00 78.69 145 GLU A O 1
ATOM 1145 N N . LEU A 1 146 ? -0.709 -2.768 21.397 1.00 74.62 146 LEU A N 1
ATOM 1146 C CA . LEU A 1 146 ? -1.712 -2.742 20.334 1.00 74.62 146 LEU A CA 1
ATOM 1147 C C . LEU A 1 146 ? -1.249 -1.899 19.133 1.00 74.62 146 LEU A C 1
ATOM 1149 O O . LEU A 1 146 ? -1.498 -2.293 17.995 1.00 74.62 146 LEU A O 1
ATOM 1153 N N . LEU A 1 147 ? -0.500 -0.804 19.331 1.00 78.06 147 LEU A N 1
ATOM 1154 C CA . LEU A 1 147 ? 0.046 -0.021 18.211 1.00 78.06 147 LEU A CA 1
ATOM 1155 C C . LEU A 1 147 ? 0.914 -0.880 17.275 1.00 78.06 147 LEU A C 1
ATOM 1157 O O . LEU A 1 147 ? 0.828 -0.730 16.058 1.00 78.06 147 LEU A O 1
ATOM 1161 N N . GLN A 1 148 ? 1.715 -1.796 17.832 1.00 78.69 148 GLN A N 1
ATOM 1162 C CA . GLN A 1 148 ? 2.537 -2.723 17.048 1.00 78.69 148 GLN A CA 1
ATOM 1163 C C . GLN A 1 148 ? 1.688 -3.722 16.249 1.00 78.69 148 GLN A C 1
ATOM 1165 O O . GLN A 1 148 ? 2.044 -4.043 15.121 1.00 78.69 148 GLN A O 1
ATOM 1170 N N . GLN A 1 149 ? 0.546 -4.165 16.784 1.00 77.25 149 GLN A N 1
ATOM 1171 C CA . GLN A 1 149 ? -0.373 -5.084 16.094 1.00 77.25 149 GLN A CA 1
ATOM 1172 C C . GLN A 1 149 ? -1.150 -4.417 14.943 1.00 77.25 149 GLN A C 1
ATOM 1174 O O . GLN A 1 149 ? -1.618 -5.106 14.039 1.00 77.25 149 GLN A O 1
ATOM 1179 N N . LEU A 1 150 ? -1.277 -3.083 14.948 1.00 75.88 150 LEU A N 1
ATOM 1180 C CA . LEU A 1 150 ? -1.885 -2.312 13.852 1.00 75.88 150 LEU A CA 1
ATOM 1181 C C . LEU A 1 150 ? -0.920 -2.040 12.686 1.00 75.88 150 LEU A C 1
ATOM 1183 O O . LEU A 1 150 ? -1.348 -1.562 11.633 1.00 75.88 150 LEU A O 1
ATOM 1187 N N . ILE A 1 151 ? 0.375 -2.312 12.861 1.00 77.31 151 ILE A N 1
ATOM 1188 C CA . ILE A 1 151 ? 1.387 -2.170 11.814 1.00 77.31 151 ILE A CA 1
ATOM 1189 C C . ILE A 1 151 ? 1.488 -3.512 11.072 1.00 77.31 151 ILE A C 1
ATOM 1191 O O . ILE A 1 151 ? 1.821 -4.519 11.697 1.00 77.31 151 ILE A O 1
ATOM 1195 N N . PRO A 1 152 ? 1.236 -3.565 9.748 1.00 68.81 152 PRO A N 1
ATOM 1196 C CA . PRO A 1 152 ? 1.465 -4.781 8.977 1.00 68.81 152 PRO A CA 1
ATOM 1197 C C . PRO A 1 152 ? 2.928 -5.232 9.101 1.00 68.81 152 PRO A C 1
ATOM 1199 O O . PRO A 1 152 ? 3.814 -4.369 9.101 1.00 68.81 152 PRO A O 1
ATOM 1202 N N . PRO A 1 153 ? 3.207 -6.548 9.169 1.00 65.56 153 PRO A N 1
ATOM 1203 C CA . PRO A 1 153 ? 4.578 -7.042 9.137 1.00 65.56 153 PRO A CA 1
ATOM 1204 C C . PRO A 1 153 ? 5.279 -6.563 7.860 1.00 65.56 153 PRO A C 1
ATOM 1206 O O . PRO A 1 153 ? 4.642 -6.387 6.819 1.00 65.56 153 PRO A O 1
ATOM 1209 N N . SER A 1 154 ? 6.594 -6.353 7.942 1.00 62.66 154 SER A N 1
ATOM 1210 C CA . SER A 1 154 ? 7.401 -6.021 6.767 1.00 62.66 154 SER A CA 1
ATOM 1211 C C . SER A 1 154 ? 7.261 -7.119 5.699 1.00 62.66 154 SER A C 1
ATOM 1213 O O . SER A 1 154 ? 7.354 -8.294 6.070 1.00 62.66 154 SER A O 1
ATOM 1215 N N . PRO A 1 155 ? 7.043 -6.758 4.421 1.00 57.53 155 PRO A N 1
ATOM 1216 C CA . PRO A 1 155 ? 6.930 -7.714 3.318 1.00 57.53 155 PRO A CA 1
ATOM 1217 C C . PRO A 1 155 ? 8.261 -8.399 2.973 1.00 57.53 155 PRO A C 1
ATOM 1219 O O . PRO A 1 155 ? 9.326 -7.823 3.295 1.00 57.53 155 PRO A O 1
#

InterPro domains:
  IPR023213 Chloramphenicol acetyltransferase-like domain superfamily [G3DSA:3.30.559.10] (33-155)

Nearest PDB structures (foldseek):
  7w26-assembly2_B  TM=8.564E-01  e=1.075E-07  Angelica sinensis
  2bgh-assembly1_A  TM=8.348E-01  e=3.202E-06  Rauvolfia serpentina
  2bgh-assembly2_B  TM=8.092E-01  e=4.179E-06  Rauvolfia serpentina
  5kjv-assembly2_B  TM=8.341E-01  e=5.037E-04  Coleus scutellarioides
  4g22-assembly3_B-2  TM=7.604E-01  e=2.958E-04  Coffea canephora

Organism: Citrus sinensis (NCBI:txid2711)

Radius of gyration: 19.75 Å; Cα contacts (8 Å, |Δi|>4): 173; chains: 1; bounding box: 45×38×52 Å

Secondary structure (DSSP, 8-state):
-----------------------------------EEEEEEEEE--SSPPPGGGSEEEPPHHHHHS----------------HHHHHHHHHHHHHHHHHHHHHSGGGGSEESSSSEEE-----EEEEEEEESS-HHHHBTTB-HHHHHHTSPPP-

Mean predicted aligned error: 12.28 Å

Sequence (155 aa):
MAVILKNIFRITASKLVTNNIQIFTKRSIKTATSDVQIISTEAIKPSSPTPKHLRTYKLSLPDQLCSKLYAPLVFFYSTNCKQQDLRKKSDLLKQSLAKSLTHYYPFAGRLIDSFSVDCNDHGAAFIDANVGCDISKFLQPPDMELLQQLIPPSP

Solvent-accessible surface area (backbone atoms only — not comparable to full-atom values): 10048 Å² total; per-residue (Å²): 113,79,66,47,69,74,85,88,81,87,87,81,93,82,78,96,79,80,90,81,93,78,87,78,77,94,72,92,78,89,79,82,81,79,51,70,43,76,76,48,77,45,60,48,35,38,72,50,80,72,53,82,91,59,35,66,44,74,55,51,71,68,65,53,71,46,72,96,70,84,78,90,75,86,53,88,44,53,69,90,71,56,77,74,52,50,52,55,49,51,54,51,49,53,52,52,46,13,51,47,27,48,80,46,37,65,66,14,28,46,71,77,60,84,51,34,30,38,24,74,53,68,21,34,85,44,73,44,65,50,61,76,61,61,69,72,60,42,60,66,69,67,48,66,70,61,53,54,72,73,48,79,78,83,129